Protein AF-A0A0Q4BEK5-F1 (afdb_monomer_lite)

Radius of gyration: 32.05 Å; chains: 1; bounding box: 74×58×84 Å

Secondary structure (DSSP, 8-state):
-----TTPEEPTTT--EE-TT-SB-TTT--B-S-TTHHHHHHHHHHHSS------------------PPPP-PPPPP----------SSSSSS-----

Sequence (98 aa):
MTNMHDDLVECPVCDRPIDPDATSCPTCGADFTMQGIDELERVVRTLDAPEPAEEALDASPAETPSDAPDAAPPQPVEAERPEQKKGLFSRLFGRSGR

Structure (mmCIF, N/CA/C/O backbone):
data_AF-A0A0Q4BEK5-F1
#
_entry.id   AF-A0A0Q4BEK5-F1
#
loop_
_atom_site.group_PDB
_atom_site.id
_atom_site.type_symbol
_atom_site.label_atom_id
_atom_site.label_alt_id
_atom_site.label_comp_id
_atom_site.label_asym_id
_atom_site.label_entity_id
_atom_site.label_seq_id
_atom_site.pdbx_PDB_ins_code
_atom_site.Cartn_x
_atom_site.Cartn_y
_atom_site.Cartn_z
_atom_site.occupancy
_atom_site.B_iso_or_equiv
_atom_site.auth_seq_id
_atom_site.auth_comp_id
_atom_site.auth_asym_id
_atom_site.auth_atom_id
_atom_site.pdbx_PDB_model_num
ATOM 1 N N . MET A 1 1 ? -23.220 22.451 7.438 1.00 47.12 1 MET A N 1
ATOM 2 C CA . MET A 1 1 ? -23.024 21.003 7.649 1.00 47.12 1 MET A CA 1
ATOM 3 C C . MET A 1 1 ? -22.196 20.505 6.478 1.00 47.12 1 MET A C 1
ATOM 5 O O . MET A 1 1 ? -22.749 20.006 5.513 1.00 47.12 1 MET A O 1
ATOM 9 N N . THR A 1 2 ? -20.895 20.786 6.478 1.00 54.97 2 THR A N 1
ATOM 10 C CA . THR A 1 2 ? -19.989 20.239 5.465 1.00 54.97 2 THR A CA 1
ATOM 11 C C . THR A 1 2 ? -19.558 18.875 5.971 1.00 54.97 2 THR A C 1
ATOM 13 O O . THR A 1 2 ? -18.817 18.782 6.948 1.00 54.97 2 THR A O 1
ATOM 16 N N . ASN A 1 3 ? -20.099 17.826 5.361 1.00 56.22 3 ASN A N 1
ATOM 17 C CA . ASN A 1 3 ? -19.527 16.497 5.467 1.00 56.22 3 ASN A CA 1
ATOM 18 C C . ASN A 1 3 ? -18.094 16.580 4.928 1.00 56.22 3 ASN A C 1
ATOM 20 O O . ASN A 1 3 ? -17.881 16.782 3.739 1.00 56.22 3 ASN A O 1
ATOM 24 N N . MET A 1 4 ? -17.130 16.535 5.841 1.00 57.97 4 MET A N 1
ATOM 25 C CA . MET A 1 4 ? -15.691 16.624 5.586 1.00 57.97 4 MET A CA 1
ATOM 26 C C . MET A 1 4 ? -15.033 15.290 5.979 1.00 57.97 4 MET A C 1
ATOM 28 O O . MET A 1 4 ? -13.969 15.272 6.584 1.00 57.97 4 MET A O 1
ATOM 32 N N . HIS A 1 5 ? -15.752 14.185 5.742 1.00 56.75 5 HIS A N 1
ATOM 33 C CA . HIS A 1 5 ? -15.388 12.822 6.149 1.00 56.75 5 HIS A CA 1
ATOM 34 C C . HIS A 1 5 ? -15.772 11.765 5.092 1.00 56.75 5 HIS A C 1
ATOM 36 O O . HIS A 1 5 ? -15.826 10.585 5.419 1.00 56.75 5 HIS A O 1
ATOM 42 N N . ASP A 1 6 ? -16.080 12.163 3.853 1.00 61.47 6 ASP A N 1
ATOM 43 C CA . ASP A 1 6 ? -16.544 11.230 2.811 1.00 61.47 6 ASP A CA 1
ATOM 44 C C . ASP A 1 6 ? -15.405 10.642 1.948 1.00 61.47 6 ASP A C 1
ATOM 46 O O . ASP A 1 6 ? -15.669 9.800 1.098 1.00 61.47 6 ASP A O 1
ATOM 50 N N . ASP A 1 7 ? -14.141 11.008 2.204 1.00 80.81 7 ASP A N 1
ATOM 51 C CA . ASP A 1 7 ? -12.966 10.494 1.474 1.00 80.81 7 ASP A CA 1
ATOM 52 C C . ASP A 1 7 ? -12.148 9.459 2.276 1.00 80.81 7 ASP A C 1
ATOM 54 O O . ASP A 1 7 ? -10.990 9.196 1.960 1.00 80.81 7 ASP A O 1
ATOM 58 N N . LEU A 1 8 ? -12.712 8.876 3.343 1.00 89.50 8 LEU A N 1
ATOM 59 C CA . LEU A 1 8 ? -12.029 7.811 4.086 1.00 89.50 8 LEU A CA 1
ATOM 60 C C . LEU A 1 8 ? -12.160 6.477 3.343 1.00 89.50 8 LEU A C 1
ATOM 62 O O . LEU A 1 8 ? -13.246 6.093 2.910 1.00 89.50 8 LEU A O 1
ATOM 66 N N . VAL A 1 9 ? -11.052 5.745 3.257 1.00 93.44 9 VAL A N 1
ATOM 67 C CA . VAL A 1 9 ? -10.990 4.397 2.673 1.00 93.44 9 VAL A CA 1
ATOM 68 C C . VAL A 1 9 ? -10.917 3.347 3.780 1.00 93.44 9 VAL A C 1
ATOM 70 O O . VAL A 1 9 ? -10.495 3.640 4.895 1.00 93.44 9 VAL A O 1
ATOM 73 N N . GLU A 1 10 ? -11.335 2.112 3.516 1.00 95.94 10 GLU A N 1
ATOM 74 C CA . GLU A 1 10 ? -11.261 1.034 4.509 1.00 95.94 10 GLU A CA 1
ATOM 75 C C . GLU A 1 10 ? -9.883 0.363 4.502 1.00 95.94 10 GLU A C 1
ATOM 77 O O . GLU A 1 10 ? -9.312 0.056 3.455 1.00 95.94 10 GLU A O 1
ATOM 82 N N . CYS A 1 11 ? -9.338 0.109 5.690 1.00 96.19 11 CYS A N 1
ATOM 83 C CA . CYS A 1 11 ? -8.100 -0.639 5.838 1.00 96.19 11 CYS A CA 1
ATOM 84 C C . CYS A 1 11 ? -8.313 -2.105 5.415 1.00 96.19 11 CYS A C 1
ATOM 86 O O . CYS A 1 11 ? -9.099 -2.792 6.064 1.00 96.19 11 CYS A O 1
ATOM 88 N N . PRO A 1 12 ? -7.536 -2.650 4.462 1.00 94.12 12 PRO A N 1
ATOM 89 C CA . PRO A 1 12 ? -7.723 -4.018 3.959 1.00 94.12 12 PRO A CA 1
ATOM 90 C C . PRO A 1 12 ? -7.341 -5.120 4.965 1.00 94.12 12 PRO A C 1
ATOM 92 O O . PRO A 1 12 ? -7.475 -6.304 4.672 1.00 94.12 12 PRO A O 1
ATOM 95 N N . VAL A 1 13 ? -6.803 -4.742 6.129 1.00 97.19 13 VAL A N 1
ATOM 96 C CA . VAL A 1 13 ? -6.360 -5.669 7.181 1.00 97.19 13 VAL A CA 1
ATOM 97 C C . VAL A 1 13 ? -7.361 -5.747 8.334 1.00 97.19 13 VAL A C 1
ATOM 99 O O . VAL A 1 13 ? -7.485 -6.794 8.964 1.00 97.19 13 VAL A O 1
ATOM 102 N N . CYS A 1 14 ? -8.032 -4.639 8.662 1.00 97.81 14 CYS A N 1
ATOM 103 C CA . CYS A 1 14 ? -8.873 -4.547 9.862 1.00 97.81 14 CYS A CA 1
ATOM 104 C C . CYS A 1 14 ? -10.206 -3.816 9.657 1.00 97.81 14 CYS A C 1
ATOM 106 O O . CYS A 1 14 ? -10.882 -3.521 10.644 1.00 97.81 14 CYS A O 1
ATOM 108 N N . ASP A 1 15 ? -10.545 -3.486 8.409 1.00 96.94 15 ASP A N 1
ATOM 109 C CA . ASP A 1 15 ? -11.820 -2.908 7.963 1.00 96.94 15 ASP A CA 1
ATOM 110 C C . ASP A 1 15 ? -12.198 -1.570 8.619 1.00 96.94 15 ASP A C 1
ATOM 112 O O . ASP A 1 15 ? -13.343 -1.129 8.580 1.00 96.94 15 ASP A O 1
ATOM 116 N N . ARG A 1 16 ? -11.238 -0.885 9.251 1.00 96.50 16 ARG A N 1
ATOM 117 C CA . ARG A 1 16 ? -11.465 0.449 9.817 1.00 96.50 16 ARG A CA 1
ATOM 118 C C . ARG A 1 16 ? -11.211 1.553 8.806 1.00 96.50 16 ARG A C 1
ATOM 120 O O . ARG A 1 16 ? -10.285 1.422 8.008 1.00 96.50 16 ARG A O 1
ATOM 127 N N . PRO A 1 17 ? -11.954 2.665 8.909 1.00 95.12 17 PRO A N 1
ATOM 128 C CA . PRO A 1 17 ? -11.749 3.810 8.045 1.00 95.12 17 PRO A CA 1
ATOM 129 C C . PRO A 1 17 ? -10.387 4.453 8.343 1.00 95.12 17 PRO A C 1
ATOM 131 O O . PRO A 1 17 ? -10.012 4.646 9.505 1.00 95.12 17 PRO A O 1
ATO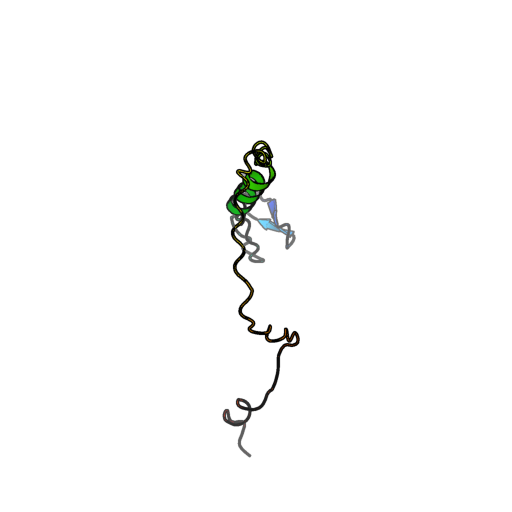M 134 N N . ILE A 1 18 ? -9.644 4.754 7.285 1.00 94.56 18 ILE A N 1
ATOM 135 C CA . ILE A 1 18 ? -8.322 5.377 7.294 1.00 94.56 18 ILE A CA 1
ATOM 136 C C . ILE A 1 18 ? -8.278 6.509 6.265 1.00 94.56 18 ILE A C 1
ATOM 138 O O . ILE A 1 18 ? -9.045 6.529 5.303 1.00 94.56 18 ILE A O 1
ATOM 142 N N . ASP A 1 19 ? -7.379 7.461 6.495 1.00 93.19 19 ASP A N 1
ATOM 143 C CA . ASP A 1 19 ? -7.078 8.514 5.530 1.00 93.19 19 ASP A CA 1
ATOM 144 C C . ASP A 1 19 ? -6.390 7.900 4.291 1.00 93.19 19 ASP A C 1
ATOM 146 O O . ASP A 1 19 ? -5.531 7.027 4.465 1.00 93.19 19 ASP A O 1
ATOM 150 N N . PRO A 1 20 ? -6.761 8.295 3.061 1.00 90.44 20 PRO A N 1
ATOM 151 C CA . PRO A 1 20 ? -6.193 7.728 1.839 1.00 90.44 20 PRO A CA 1
ATOM 152 C C . PRO A 1 20 ? -4.696 8.023 1.674 1.00 90.44 20 PRO A C 1
ATOM 154 O O . PRO A 1 20 ? -4.004 7.247 1.016 1.00 90.44 20 PRO A O 1
ATOM 157 N N . ASP A 1 21 ? -4.189 9.092 2.294 1.00 90.31 21 ASP A N 1
ATOM 158 C CA . ASP A 1 21 ? -2.772 9.461 2.267 1.00 90.31 21 ASP A C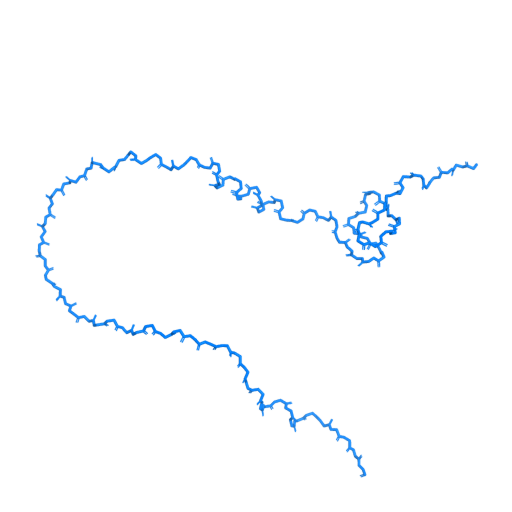A 1
ATOM 159 C C . ASP A 1 21 ? -1.993 8.881 3.468 1.00 90.31 21 ASP A C 1
ATOM 161 O O . ASP A 1 21 ? -0.785 9.106 3.610 1.00 90.31 21 ASP A O 1
ATOM 165 N N . ALA A 1 22 ? -2.647 8.119 4.355 1.00 92.62 22 ALA A N 1
ATOM 166 C CA . ALA A 1 22 ? -1.969 7.470 5.471 1.00 92.62 22 ALA A CA 1
ATOM 167 C C . ALA A 1 22 ? -0.983 6.404 4.970 1.00 92.62 22 ALA A C 1
ATOM 169 O O . ALA A 1 22 ? -1.343 5.482 4.246 1.00 92.62 22 ALA A O 1
ATOM 170 N N . THR A 1 23 ? 0.265 6.466 5.440 1.00 93.69 23 THR A N 1
ATOM 171 C CA . THR A 1 23 ? 1.293 5.452 5.140 1.00 93.69 23 THR A CA 1
ATOM 172 C C . THR A 1 23 ? 1.222 4.232 6.054 1.00 93.69 23 THR A C 1
ATOM 174 O O . THR A 1 23 ? 1.880 3.231 5.794 1.00 93.69 23 THR A O 1
ATOM 177 N N . SER A 1 24 ? 0.429 4.292 7.127 1.00 95.69 24 SER A N 1
ATOM 178 C CA . SER A 1 24 ? 0.154 3.153 8.000 1.00 95.69 24 SER A CA 1
ATOM 179 C C . SER A 1 24 ? -1.207 3.284 8.684 1.00 95.69 24 SER A C 1
ATOM 181 O O . SER A 1 24 ? -1.696 4.386 8.940 1.00 95.69 24 SER A O 1
ATOM 183 N N . CYS A 1 25 ? -1.840 2.153 8.998 1.00 96.56 25 CYS A N 1
ATOM 184 C CA . CYS A 1 25 ? -3.109 2.131 9.711 1.00 96.56 25 CYS A CA 1
ATOM 185 C C . CYS A 1 25 ? -2.894 2.464 11.197 1.00 96.56 25 CYS A C 1
ATOM 187 O O . CYS A 1 25 ? -2.237 1.692 11.900 1.00 96.56 25 CYS A O 1
ATOM 189 N N . PRO A 1 26 ? -3.540 3.507 11.745 1.00 94.94 26 PRO A N 1
ATOM 190 C CA . PRO A 1 26 ? -3.398 3.862 13.156 1.00 94.94 26 PRO A CA 1
ATOM 191 C C . PRO A 1 26 ? -4.078 2.867 14.107 1.00 94.94 26 PRO A C 1
ATOM 193 O O . PRO A 1 26 ? -3.830 2.910 15.309 1.00 94.94 26 PRO A O 1
ATOM 196 N N . THR A 1 27 ? -4.954 1.985 13.603 1.00 96.75 27 THR A N 1
ATOM 197 C CA . THR A 1 27 ? -5.592 0.963 14.447 1.00 96.75 27 THR A CA 1
ATOM 198 C C . THR A 1 27 ? -4.790 -0.332 14.510 1.00 96.75 27 THR A C 1
ATOM 200 O O . THR A 1 27 ? -4.514 -0.811 15.605 1.00 96.75 27 THR A O 1
ATOM 203 N N . CYS A 1 28 ? -4.475 -0.943 13.365 1.00 97.50 28 CYS A N 1
ATOM 204 C CA . CYS A 1 28 ? -3.824 -2.259 13.345 1.00 97.50 28 CYS A CA 1
ATOM 205 C C . CYS A 1 28 ? -2.310 -2.195 13.116 1.00 97.50 28 CYS A C 1
ATOM 207 O O . CYS A 1 28 ? -1.635 -3.202 13.304 1.00 97.50 28 CYS A O 1
ATOM 209 N N . GLY A 1 29 ? -1.776 -1.036 12.720 1.00 95.62 29 GLY A N 1
ATOM 210 C CA . GLY A 1 29 ? -0.356 -0.860 12.425 1.00 95.62 29 GLY A CA 1
ATOM 211 C C . GLY A 1 29 ? 0.086 -1.409 11.069 1.00 95.62 29 GLY A C 1
ATOM 212 O O . GLY A 1 29 ? 1.286 -1.483 10.831 1.00 95.62 29 GLY A O 1
ATOM 213 N N . ALA A 1 30 ? -0.843 -1.806 10.189 1.00 94.62 30 ALA A N 1
ATOM 214 C CA . ALA A 1 30 ? -0.506 -2.206 8.825 1.00 94.62 30 ALA A CA 1
ATOM 215 C C . ALA A 1 30 ? 0.230 -1.068 8.111 1.00 94.62 30 ALA A C 1
ATOM 217 O O . ALA A 1 30 ? -0.269 0.054 8.085 1.00 94.62 30 ALA A O 1
ATOM 218 N N . ASP A 1 31 ? 1.400 -1.362 7.557 1.00 93.81 31 ASP A N 1
ATOM 219 C CA . ASP A 1 31 ? 2.194 -0.415 6.785 1.00 93.81 31 ASP A CA 1
ATOM 220 C C . ASP A 1 31 ? 1.786 -0.486 5.307 1.00 93.81 31 ASP A C 1
ATOM 222 O O . ASP A 1 31 ? 1.617 -1.573 4.751 1.00 93.81 31 ASP A O 1
ATOM 226 N N . PHE A 1 32 ? 1.578 0.674 4.694 1.00 90.75 32 PHE A N 1
ATOM 227 C CA . PHE A 1 32 ? 1.161 0.827 3.299 1.00 90.75 32 PHE A CA 1
ATOM 228 C C . PHE A 1 32 ? 2.281 1.394 2.428 1.00 90.75 32 PHE A C 1
ATOM 230 O O . PHE A 1 32 ? 2.058 1.716 1.259 1.00 90.75 32 PHE A O 1
ATOM 237 N N . THR A 1 33 ? 3.493 1.528 2.974 1.00 87.81 33 THR A N 1
ATOM 238 C CA . THR A 1 33 ? 4.640 1.873 2.147 1.00 87.81 33 THR A CA 1
ATOM 239 C C . THR A 1 33 ? 4.930 0.695 1.229 1.00 87.81 33 THR A C 1
ATOM 241 O O . THR A 1 33 ? 4.968 -0.466 1.639 1.00 87.81 33 THR A O 1
ATOM 244 N N . MET A 1 34 ? 5.095 0.978 -0.057 1.00 80.00 34 MET A N 1
ATOM 245 C CA . MET A 1 34 ? 5.463 -0.057 -1.006 1.00 80.00 34 MET A CA 1
ATOM 246 C C . MET A 1 34 ? 6.938 -0.407 -0.796 1.00 80.00 34 MET A C 1
ATOM 248 O O . MET A 1 34 ? 7.834 0.242 -1.330 1.00 80.00 34 MET A O 1
ATOM 252 N N . GLN A 1 35 ? 7.194 -1.419 0.030 1.00 81.81 35 GLN A N 1
ATOM 253 C CA . GLN A 1 35 ? 8.530 -1.975 0.228 1.00 81.81 35 GLN A CA 1
ATOM 254 C C . GLN A 1 35 ? 8.821 -3.030 -0.846 1.00 81.81 35 GLN A C 1
ATOM 256 O O . GLN A 1 35 ? 7.939 -3.790 -1.238 1.00 81.81 35 GLN A O 1
ATOM 261 N N . GLY A 1 36 ? 10.062 -3.076 -1.336 1.00 85.31 36 GLY A N 1
ATOM 262 C CA . GLY A 1 36 ? 10.501 -4.076 -2.317 1.00 85.31 36 GLY A CA 1
ATOM 263 C C . GLY A 1 36 ? 10.288 -3.702 -3.788 1.00 85.31 36 GLY A C 1
ATOM 264 O O . GLY A 1 36 ? 10.606 -4.515 -4.651 1.00 85.31 36 GLY A O 1
ATOM 265 N N . ILE A 1 37 ? 9.820 -2.488 -4.106 1.00 89.44 37 ILE A N 1
ATOM 266 C CA . ILE A 1 37 ? 9.678 -2.042 -5.507 1.00 89.44 37 ILE A CA 1
ATOM 267 C C . ILE A 1 37 ? 11.044 -1.960 -6.199 1.00 89.44 37 ILE A C 1
ATOM 269 O O . ILE A 1 37 ? 11.186 -2.441 -7.317 1.00 89.44 37 ILE A O 1
ATOM 273 N N . ASP A 1 38 ? 12.067 -1.427 -5.521 1.00 89.69 38 ASP A N 1
ATOM 274 C CA . ASP A 1 38 ? 13.432 -1.345 -6.065 1.00 89.69 38 ASP A CA 1
ATOM 275 C C . ASP A 1 38 ? 14.045 -2.733 -6.307 1.00 89.69 38 ASP A C 1
ATOM 277 O O . ASP A 1 38 ? 14.808 -2.955 -7.250 1.00 89.69 38 ASP A O 1
ATOM 281 N N . GLU A 1 39 ? 13.729 -3.689 -5.432 1.00 91.38 39 GLU A N 1
ATOM 282 C CA . GLU A 1 39 ? 14.164 -5.075 -5.582 1.00 91.38 39 GLU A CA 1
ATOM 283 C C . GLU A 1 39 ? 13.445 -5.744 -6.752 1.00 91.38 39 GLU A C 1
ATOM 285 O O . GLU A 1 39 ? 14.098 -6.369 -7.589 1.00 91.38 39 GLU A O 1
ATOM 290 N N . LEU A 1 40 ? 12.132 -5.540 -6.862 1.00 92.81 40 LEU A N 1
ATOM 291 C CA . LEU A 1 40 ? 11.335 -6.023 -7.981 1.00 92.81 40 LEU A CA 1
ATOM 292 C C . LEU A 1 40 ? 11.835 -5.447 -9.312 1.00 92.81 40 LEU A C 1
ATOM 294 O O . LEU A 1 40 ? 12.010 -6.199 -10.266 1.00 92.81 40 LEU A O 1
ATOM 298 N N . GLU A 1 41 ? 12.150 -4.151 -9.373 1.00 94.25 41 GLU A N 1
ATOM 299 C CA . GLU A 1 41 ? 12.711 -3.518 -10.571 1.00 94.25 41 GLU A CA 1
ATOM 300 C C .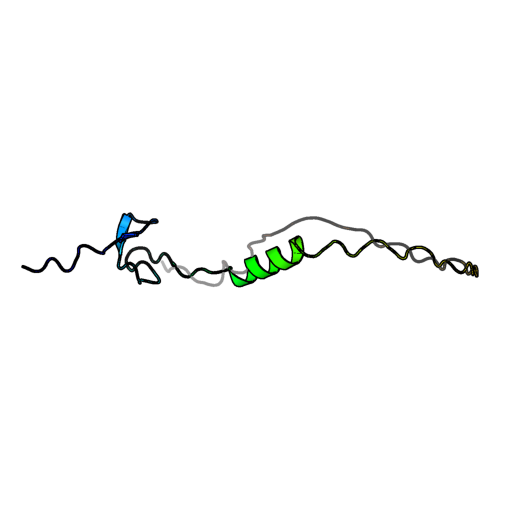 GLU A 1 41 ? 14.067 -4.132 -10.955 1.00 94.25 41 GLU A C 1
ATOM 302 O O . GLU A 1 41 ? 14.335 -4.382 -12.133 1.00 94.25 41 GLU A O 1
ATOM 307 N N . ARG A 1 42 ? 14.919 -4.446 -9.972 1.00 94.50 42 ARG A N 1
ATOM 308 C CA . ARG A 1 42 ? 16.188 -5.147 -10.221 1.00 94.50 42 ARG A CA 1
ATOM 309 C C . ARG A 1 42 ? 15.963 -6.551 -10.789 1.00 94.50 42 ARG A C 1
ATOM 311 O O . ARG A 1 42 ? 16.672 -6.948 -11.715 1.00 94.50 42 ARG A O 1
ATOM 318 N N . VAL A 1 43 ? 15.001 -7.296 -10.246 1.00 95.00 43 VAL A N 1
ATOM 319 C CA . VAL A 1 43 ? 14.668 -8.645 -10.727 1.00 95.00 43 VAL A CA 1
ATOM 320 C C . VAL A 1 43 ? 14.155 -8.583 -12.163 1.00 95.00 43 VAL A C 1
ATOM 322 O O . VAL A 1 43 ? 14.666 -9.313 -13.008 1.00 95.00 43 VAL A O 1
ATOM 325 N N . VAL A 1 44 ? 13.231 -7.665 -12.463 1.00 95.31 44 VAL A N 1
ATOM 326 C CA . VAL A 1 44 ? 12.702 -7.450 -13.822 1.00 95.31 44 VAL A CA 1
ATOM 327 C C . VAL A 1 44 ? 13.838 -7.193 -14.811 1.00 95.31 44 VAL A C 1
ATOM 329 O O . VAL A 1 44 ? 13.957 -7.905 -15.801 1.00 95.31 44 VAL A O 1
ATOM 332 N N . ARG A 1 45 ? 14.763 -6.278 -14.494 1.00 92.56 45 ARG A N 1
ATOM 333 C CA . ARG A 1 45 ? 15.936 -6.005 -15.349 1.00 92.56 45 ARG A CA 1
ATOM 334 C C . ARG A 1 45 ? 16.820 -7.229 -15.595 1.00 92.56 45 ARG A C 1
ATOM 336 O O . ARG A 1 45 ? 17.493 -7.284 -16.615 1.00 92.56 45 ARG A O 1
ATOM 343 N N . THR A 1 46 ? 16.861 -8.168 -14.654 1.00 91.81 46 THR A N 1
ATOM 344 C CA . THR A 1 46 ? 17.663 -9.393 -14.778 1.00 91.81 46 THR A CA 1
ATOM 345 C C . THR A 1 46 ? 16.968 -10.422 -15.668 1.00 91.81 46 THR A C 1
ATOM 347 O O . THR A 1 46 ? 17.638 -11.110 -16.425 1.00 91.81 46 THR A O 1
ATOM 350 N N . LEU A 1 47 ? 15.638 -10.515 -15.594 1.00 92.25 47 LEU A N 1
ATOM 351 C CA . LEU A 1 47 ? 14.839 -11.433 -16.412 1.00 92.25 47 LEU A CA 1
ATOM 352 C C . LEU A 1 47 ? 14.685 -10.948 -17.860 1.00 92.25 47 LEU A C 1
ATOM 354 O O . LEU A 1 47 ? 14.679 -11.765 -18.773 1.00 92.25 47 LEU A O 1
ATOM 358 N N . ASP A 1 48 ? 14.571 -9.633 -18.064 1.00 92.38 48 ASP A N 1
ATOM 359 C CA . ASP A 1 48 ? 14.504 -9.008 -19.393 1.00 92.38 48 ASP A CA 1
ATOM 360 C C . ASP A 1 48 ? 15.885 -8.816 -20.040 1.00 92.38 48 ASP A C 1
ATOM 362 O O . ASP A 1 48 ? 15.974 -8.403 -21.200 1.00 92.38 48 ASP A O 1
ATOM 366 N N . ALA A 1 49 ? 16.977 -9.084 -19.313 1.00 83.31 49 ALA A N 1
ATOM 367 C CA . ALA A 1 49 ? 18.301 -9.074 -19.912 1.00 83.31 49 ALA A CA 1
ATOM 368 C C . ALA A 1 49 ? 18.329 -10.131 -21.026 1.00 83.31 49 ALA A C 1
ATOM 370 O O . ALA A 1 49 ? 17.998 -11.289 -20.764 1.00 83.31 49 ALA A O 1
ATOM 371 N N . PRO A 1 50 ? 18.707 -9.768 -22.265 1.00 71.75 50 PRO A N 1
ATOM 372 C CA . PRO A 1 50 ? 18.876 -10.768 -23.300 1.00 71.75 50 PRO A CA 1
ATOM 373 C C . PRO A 1 50 ? 19.929 -11.760 -22.805 1.00 71.75 50 PRO A C 1
ATOM 375 O O . PRO A 1 50 ? 21.018 -11.338 -22.403 1.00 71.75 50 PRO A O 1
ATOM 378 N N . GLU A 1 51 ? 19.591 -13.053 -22.814 1.00 61.31 51 GLU A N 1
ATOM 379 C CA . GLU A 1 51 ? 20.566 -14.134 -22.657 1.00 61.31 51 GLU A CA 1
ATOM 380 C C . GLU A 1 51 ? 21.772 -13.752 -23.528 1.00 61.31 51 GLU A C 1
ATOM 382 O O . GLU A 1 51 ? 21.574 -13.450 -24.714 1.00 61.31 51 GLU A O 1
ATOM 387 N N . PRO A 1 52 ? 22.984 -13.610 -22.953 1.00 59.47 52 PRO A N 1
ATOM 388 C CA . PRO A 1 52 ? 24.128 -13.147 -23.714 1.00 59.47 52 PRO A CA 1
ATOM 389 C C . PRO A 1 52 ? 24.268 -14.083 -24.901 1.00 59.47 52 PRO A C 1
ATOM 391 O O . PRO A 1 52 ? 24.447 -15.284 -24.706 1.00 59.47 52 PRO A O 1
ATOM 394 N N . ALA A 1 53 ? 24.113 -13.517 -26.102 1.00 52.75 53 ALA A N 1
ATOM 395 C CA . ALA A 1 53 ? 24.180 -14.246 -27.351 1.00 52.75 53 ALA A CA 1
ATOM 396 C C . ALA A 1 53 ? 25.375 -15.196 -27.281 1.00 52.75 53 ALA A C 1
ATOM 398 O O . ALA A 1 53 ? 26.527 -14.779 -27.154 1.00 52.75 53 ALA A O 1
ATOM 399 N N . GLU A 1 54 ? 25.058 -16.478 -27.309 1.00 58.28 54 GLU A N 1
ATOM 400 C CA . GLU A 1 54 ? 25.935 -17.640 -27.313 1.00 58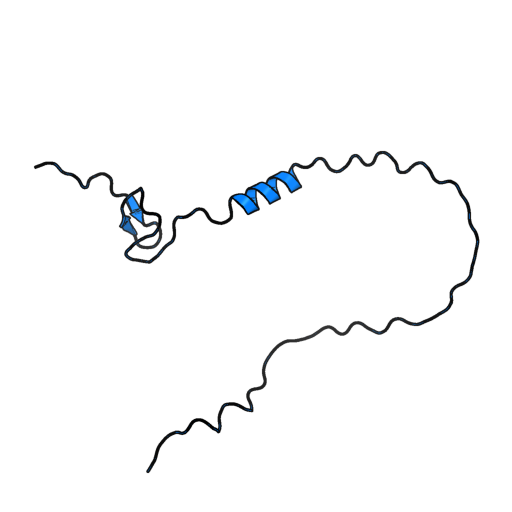.28 54 GLU A CA 1
ATOM 401 C C . GLU A 1 54 ? 26.786 -17.733 -28.600 1.00 58.28 54 GLU A C 1
ATOM 403 O O . GLU A 1 54 ? 27.067 -18.809 -29.119 1.00 58.28 54 GLU A O 1
ATOM 408 N N . GLU A 1 55 ? 27.243 -16.591 -29.117 1.00 55.62 55 GLU A N 1
ATOM 409 C CA . GLU A 1 55 ? 28.108 -16.450 -30.283 1.00 55.62 55 GLU A CA 1
ATOM 410 C C . GLU A 1 55 ? 29.505 -15.990 -29.846 1.00 55.62 55 GLU A C 1
ATOM 412 O O . GLU A 1 55 ? 29.846 -14.812 -29.923 1.00 55.62 55 GLU A O 1
ATOM 417 N N . ALA A 1 56 ? 30.305 -16.944 -29.358 1.00 52.69 56 ALA A N 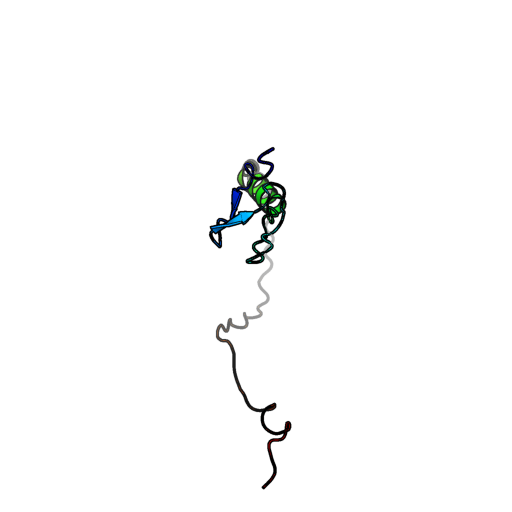1
ATOM 418 C CA . ALA A 1 56 ? 31.740 -17.083 -29.665 1.00 52.69 56 ALA A CA 1
ATOM 419 C C . ALA A 1 56 ? 32.368 -18.256 -28.882 1.00 52.69 56 ALA A C 1
ATOM 421 O O . ALA A 1 56 ? 33.376 -18.105 -28.195 1.00 52.69 56 ALA A O 1
ATOM 422 N N . LEU A 1 57 ? 31.796 -19.454 -29.009 1.00 53.44 57 LEU A N 1
ATOM 423 C CA . LEU A 1 57 ? 32.529 -20.708 -28.802 1.00 53.44 57 LEU A CA 1
ATOM 424 C C . LEU A 1 57 ? 32.958 -21.261 -30.169 1.00 53.44 57 LEU A C 1
ATOM 426 O O . LEU A 1 57 ? 32.533 -22.329 -30.582 1.00 53.44 57 LEU A O 1
ATOM 430 N N . ASP A 1 58 ? 33.803 -20.511 -30.878 1.00 53.88 58 ASP A N 1
ATOM 431 C CA . ASP A 1 58 ? 34.720 -21.092 -31.864 1.00 53.88 58 ASP A CA 1
ATOM 432 C C . ASP A 1 58 ? 35.998 -20.247 -31.945 1.00 53.88 58 ASP A C 1
ATOM 434 O O . ASP A 1 58 ? 36.174 -19.364 -32.781 1.00 53.88 58 ASP A O 1
ATOM 438 N N . ALA A 1 59 ? 36.875 -20.479 -30.975 1.00 50.16 59 ALA A N 1
ATOM 439 C CA . ALA A 1 59 ? 38.308 -20.304 -31.138 1.00 50.16 59 ALA A CA 1
ATOM 440 C C . ALA A 1 59 ? 38.988 -21.232 -30.130 1.00 50.16 59 ALA A C 1
ATOM 442 O O . ALA A 1 59 ? 39.401 -20.826 -29.045 1.00 50.16 59 ALA A O 1
ATOM 443 N N . SER A 1 60 ? 39.056 -22.511 -30.488 1.00 53.66 60 SER A N 1
ATOM 444 C CA . SER A 1 60 ? 40.006 -23.442 -29.890 1.00 53.66 60 SER A CA 1
ATOM 445 C C . SER A 1 60 ? 41.313 -23.358 -30.685 1.00 53.66 60 SER A C 1
ATOM 447 O O . SER A 1 60 ? 41.355 -23.844 -31.816 1.00 53.66 60 SER A O 1
ATOM 449 N N . PRO A 1 61 ? 42.405 -22.782 -30.154 1.00 47.44 61 PRO A N 1
ATOM 450 C CA . PRO A 1 61 ? 43.723 -23.255 -30.512 1.00 47.44 61 PRO A CA 1
ATOM 451 C C . PRO A 1 61 ? 43.998 -24.497 -29.664 1.00 47.44 61 PRO A C 1
ATOM 453 O O . PRO A 1 61 ? 44.100 -24.439 -28.438 1.00 47.44 61 PRO A O 1
ATOM 456 N N . ALA A 1 62 ? 44.077 -25.635 -30.343 1.00 54.50 62 ALA A N 1
ATOM 457 C CA . ALA A 1 62 ? 44.605 -26.865 -29.792 1.00 54.50 62 ALA A CA 1
ATOM 458 C C . ALA A 1 62 ? 46.048 -26.642 -29.327 1.00 54.50 62 ALA A C 1
ATOM 460 O O . ALA A 1 62 ? 46.918 -26.485 -30.168 1.00 54.50 62 ALA A O 1
ATOM 461 N N . GLU A 1 63 ? 46.301 -26.682 -28.020 1.00 53.34 63 GLU A N 1
ATOM 462 C CA . GLU A 1 63 ? 47.639 -26.897 -27.461 1.00 53.34 63 GLU A CA 1
ATOM 463 C C . GLU A 1 63 ? 47.484 -27.717 -26.170 1.00 53.34 63 GLU A C 1
ATOM 465 O O . GLU A 1 63 ? 47.207 -27.197 -25.089 1.00 53.34 63 GLU A O 1
ATOM 470 N N . THR A 1 64 ? 47.638 -29.036 -26.279 1.00 45.06 64 THR A N 1
ATOM 471 C CA . THR A 1 64 ? 47.966 -29.884 -25.129 1.00 45.06 64 THR A CA 1
ATOM 472 C C . THR A 1 64 ? 49.422 -29.638 -24.739 1.00 45.06 64 THR A C 1
ATOM 474 O O . THR A 1 64 ? 50.300 -29.778 -25.593 1.00 45.06 64 THR A O 1
ATOM 477 N N . PRO A 1 65 ? 49.709 -29.430 -23.449 1.00 50.94 65 PRO A N 1
ATOM 478 C CA . PRO A 1 65 ? 50.672 -30.324 -22.822 1.00 50.94 65 PRO A CA 1
ATOM 479 C C . PRO A 1 65 ? 50.058 -31.060 -21.635 1.00 50.94 65 PRO A C 1
ATOM 481 O O . PRO A 1 65 ? 49.539 -30.483 -20.685 1.00 50.94 65 PRO A O 1
ATOM 484 N N . SER A 1 66 ? 50.171 -32.377 -21.746 1.00 59.12 66 SER A N 1
ATOM 485 C CA . SER A 1 66 ? 50.151 -33.358 -20.675 1.00 59.12 66 SER A CA 1
ATOM 486 C C . SER A 1 66 ? 51.076 -32.945 -19.528 1.00 59.12 66 SER A C 1
ATOM 488 O O . SER A 1 66 ? 52.289 -32.945 -19.718 1.00 59.12 66 SER A O 1
ATOM 490 N N . ASP A 1 67 ? 50.528 -32.728 -18.336 1.00 57.78 67 ASP A N 1
ATOM 491 C CA . ASP A 1 67 ? 51.242 -33.021 -17.094 1.00 57.78 67 ASP A CA 1
ATOM 492 C C . ASP A 1 67 ? 50.279 -33.702 -16.112 1.00 57.78 67 ASP A C 1
ATOM 494 O O . ASP A 1 67 ? 49.094 -33.375 -16.030 1.00 57.78 67 ASP A O 1
ATOM 498 N N . ALA A 1 68 ? 50.768 -34.769 -15.498 1.00 60.34 68 ALA A N 1
ATOM 499 C CA . ALA A 1 68 ? 49.997 -35.822 -14.850 1.00 60.34 68 ALA A CA 1
ATOM 500 C C . ALA A 1 68 ? 49.459 -35.395 -13.459 1.00 60.34 68 ALA A C 1
ATOM 502 O O . ALA A 1 68 ? 49.883 -34.374 -12.919 1.00 60.34 68 ALA A O 1
ATOM 503 N N . PRO A 1 69 ? 48.520 -36.155 -12.854 1.00 55.25 69 PRO A N 1
ATOM 504 C CA . PRO A 1 69 ? 47.814 -35.737 -11.646 1.00 55.25 69 PRO A CA 1
ATOM 505 C C . PRO A 1 69 ? 48.632 -36.016 -10.379 1.00 55.25 69 PRO A C 1
ATOM 507 O O . PRO A 1 69 ? 48.970 -37.169 -10.107 1.00 55.25 69 PRO A O 1
ATOM 510 N N . ASP A 1 70 ? 48.873 -34.989 -9.561 1.00 51.06 70 ASP A N 1
ATOM 511 C CA . ASP A 1 70 ? 49.252 -35.204 -8.163 1.00 51.06 70 ASP A CA 1
ATOM 512 C C . ASP A 1 70 ? 47.985 -35.341 -7.314 1.00 51.06 70 ASP A C 1
ATOM 514 O O . ASP A 1 70 ? 47.119 -34.465 -7.247 1.00 51.06 70 ASP A O 1
ATOM 518 N N . ALA A 1 71 ? 47.848 -36.532 -6.750 1.00 53.78 71 ALA A N 1
ATOM 519 C CA . ALA A 1 71 ? 46.706 -36.979 -5.991 1.00 53.78 71 ALA A CA 1
ATOM 520 C C . ALA A 1 71 ? 46.661 -36.331 -4.600 1.00 53.78 71 ALA A C 1
ATOM 522 O O . ALA A 1 71 ? 47.553 -36.540 -3.781 1.00 53.78 71 ALA A O 1
ATOM 523 N N . ALA A 1 72 ? 45.535 -35.702 -4.264 1.00 59.19 72 ALA A N 1
ATOM 524 C CA . ALA A 1 72 ? 45.080 -35.608 -2.879 1.00 59.19 72 ALA A CA 1
ATOM 525 C C . ALA A 1 72 ? 43.552 -35.829 -2.825 1.00 59.19 72 ALA A C 1
ATOM 527 O O . ALA A 1 72 ? 42.818 -35.170 -3.563 1.00 59.19 72 ALA A O 1
ATOM 528 N N . PRO A 1 73 ? 43.056 -36.793 -2.023 1.00 66.12 73 PRO A N 1
ATOM 529 C CA . PRO A 1 73 ? 41.665 -37.249 -2.064 1.00 66.12 73 PRO A CA 1
ATOM 530 C C . PRO A 1 73 ? 40.655 -36.224 -1.508 1.00 66.12 73 PRO A C 1
ATOM 532 O O . PRO A 1 73 ? 41.014 -35.394 -0.668 1.00 66.12 73 PRO A O 1
ATOM 535 N N . PRO A 1 74 ? 39.372 -36.316 -1.918 1.00 54.44 74 PRO A N 1
ATOM 536 C CA . PRO A 1 74 ? 38.298 -35.468 -1.412 1.00 54.44 74 PRO A CA 1
ATOM 537 C C . PRO A 1 74 ? 37.941 -35.852 0.026 1.00 54.44 74 PRO A C 1
ATOM 539 O O . PRO A 1 74 ? 37.686 -37.021 0.317 1.00 54.44 74 PRO A O 1
ATOM 542 N N . GLN A 1 75 ? 37.881 -34.865 0.922 1.00 54.47 75 GLN A N 1
ATOM 543 C CA . GLN A 1 75 ? 37.252 -35.070 2.224 1.00 54.47 75 GLN A CA 1
ATOM 544 C C . GLN A 1 75 ? 35.723 -34.955 2.079 1.00 54.47 75 GLN A C 1
ATOM 546 O O . GLN A 1 75 ? 35.243 -34.092 1.337 1.00 54.47 75 GLN A O 1
ATOM 551 N N . PRO A 1 76 ? 34.969 -35.851 2.734 1.00 47.22 76 PRO A N 1
ATOM 552 C CA . PRO A 1 76 ? 33.563 -36.102 2.461 1.00 47.22 76 PRO A CA 1
ATOM 553 C C . PRO A 1 76 ? 32.634 -34.989 2.948 1.00 47.22 76 PRO A C 1
ATOM 555 O O . PRO A 1 76 ? 32.850 -34.342 3.970 1.00 47.22 76 PRO A O 1
ATOM 558 N N . VAL A 1 77 ? 31.549 -34.845 2.193 1.00 52.84 77 VAL A N 1
ATOM 559 C CA . VAL A 1 77 ? 30.300 -34.205 2.591 1.00 52.84 77 VAL A CA 1
ATOM 560 C C . VAL A 1 77 ? 29.738 -34.872 3.848 1.00 52.84 77 VAL A C 1
ATOM 562 O O . VAL A 1 77 ? 29.525 -36.080 3.861 1.00 52.84 77 VAL A O 1
ATOM 565 N N . GLU A 1 78 ? 29.413 -34.085 4.870 1.00 48.47 78 GLU A N 1
ATOM 566 C CA . GLU A 1 78 ? 28.425 -34.488 5.869 1.00 48.47 78 GLU A CA 1
ATOM 567 C C . GLU A 1 78 ? 27.366 -33.397 5.975 1.00 48.47 78 GLU A C 1
ATOM 569 O O . GLU A 1 78 ? 27.588 -32.277 6.435 1.00 48.47 78 GLU A O 1
ATOM 574 N N . ALA A 1 79 ? 26.201 -33.758 5.455 1.00 45.25 79 ALA A N 1
ATOM 575 C CA . ALA A 1 79 ? 24.947 -33.125 5.762 1.00 45.25 79 ALA A CA 1
ATOM 576 C C . ALA A 1 79 ? 24.556 -33.403 7.229 1.00 45.25 79 ALA A C 1
ATOM 578 O O . ALA A 1 79 ? 25.008 -34.362 7.846 1.00 45.25 79 ALA A O 1
ATOM 579 N N . GLU A 1 80 ? 23.596 -32.604 7.693 1.00 41.88 80 GLU A N 1
ATOM 580 C CA . GLU A 1 80 ? 22.594 -32.937 8.718 1.00 41.88 80 GLU A CA 1
ATOM 581 C C . GLU A 1 80 ? 22.772 -32.378 10.147 1.00 41.88 80 GLU A C 1
ATOM 583 O O . GLU A 1 80 ? 23.381 -32.960 11.038 1.00 41.88 80 GLU A O 1
ATOM 588 N N . ARG A 1 81 ? 21.986 -31.314 10.372 1.00 47.91 81 ARG A N 1
ATOM 589 C CA . ARG A 1 81 ? 20.882 -31.185 11.353 1.00 47.91 81 ARG A CA 1
ATOM 590 C C . ARG A 1 81 ? 21.011 -30.142 12.478 1.00 47.91 81 ARG A C 1
ATOM 592 O O . ARG A 1 81 ? 22.082 -29.920 13.031 1.00 47.91 81 ARG A O 1
ATOM 599 N N . PRO A 1 82 ? 19.867 -29.512 12.828 1.00 50.41 82 PRO A N 1
ATOM 600 C CA . PRO A 1 82 ? 19.785 -28.306 13.630 1.00 50.41 82 PRO A CA 1
ATOM 601 C C . PRO A 1 82 ? 19.567 -28.603 15.120 1.00 50.41 82 PRO A C 1
ATOM 603 O O . PRO A 1 82 ? 19.150 -29.692 15.506 1.00 50.41 82 PRO A O 1
ATOM 606 N N . GLU A 1 83 ? 19.742 -27.535 15.895 1.00 52.34 83 GLU A N 1
ATOM 607 C CA . GLU A 1 83 ? 19.053 -27.213 17.145 1.00 52.34 83 GLU A CA 1
ATOM 608 C C . GLU A 1 83 ? 19.202 -28.151 18.363 1.00 52.34 83 GLU A C 1
ATOM 610 O O . GLU A 1 83 ? 18.999 -29.361 18.344 1.00 52.34 83 GLU A O 1
ATOM 615 N N . GLN A 1 84 ? 19.345 -27.475 19.507 1.00 53.59 84 GLN A N 1
ATOM 616 C CA . GLN A 1 84 ? 18.713 -27.849 20.770 1.00 53.59 84 GLN A CA 1
ATOM 617 C C . GLN A 1 84 ? 19.505 -28.781 21.700 1.00 53.59 84 GLN A C 1
ATOM 619 O O . GLN A 1 84 ? 19.278 -29.989 21.770 1.00 53.59 84 GLN A O 1
ATOM 624 N N . LYS A 1 85 ? 20.250 -28.179 22.640 1.00 47.31 85 LYS A N 1
ATOM 625 C CA . LYS A 1 85 ? 20.202 -28.686 24.020 1.00 47.31 85 LYS A CA 1
ATOM 626 C C . LYS A 1 85 ? 20.428 -27.625 25.102 1.00 47.31 85 LYS A C 1
ATOM 628 O O . LYS A 1 85 ? 21.525 -27.424 25.602 1.00 47.31 85 LYS A O 1
ATOM 633 N N . LYS A 1 86 ? 19.319 -26.979 25.494 1.00 56.00 86 LYS A N 1
ATOM 634 C CA . LYS A 1 86 ? 18.786 -26.988 26.875 1.00 56.00 86 LYS A CA 1
ATOM 635 C C . LYS A 1 86 ? 19.755 -27.616 27.890 1.00 56.00 86 LYS A C 1
ATOM 637 O O . LYS A 1 86 ? 19.884 -28.836 27.942 1.00 56.00 86 LYS A O 1
ATOM 642 N N . GLY A 1 87 ? 20.394 -26.787 28.715 1.00 55.00 87 GLY A N 1
ATOM 643 C CA . GLY A 1 87 ? 21.218 -27.301 29.810 1.00 55.00 87 GLY A CA 1
ATOM 644 C C . GLY A 1 87 ? 21.886 -26.276 30.722 1.00 55.00 87 GLY A C 1
ATOM 645 O O . GLY A 1 87 ? 22.170 -26.625 31.862 1.00 55.00 87 GLY A O 1
ATOM 646 N N . LEU A 1 88 ? 22.107 -25.031 30.279 1.00 59.19 88 LEU A N 1
ATOM 647 C CA . LEU A 1 88 ? 22.985 -24.121 31.034 1.00 59.19 88 LEU A CA 1
ATOM 648 C C . LEU A 1 88 ? 22.299 -22.909 31.688 1.00 59.19 88 LEU A C 1
ATOM 650 O O . LEU A 1 88 ? 22.788 -22.423 32.700 1.00 59.19 88 LEU A O 1
ATOM 654 N N . PHE A 1 89 ? 21.139 -22.458 31.198 1.00 57.50 89 PHE A N 1
ATOM 655 C CA . PHE A 1 89 ? 20.505 -21.220 31.688 1.00 57.50 89 PHE A CA 1
ATOM 656 C C . PHE A 1 89 ? 19.361 -21.399 32.705 1.00 57.50 89 PHE A C 1
ATOM 658 O O . PHE A 1 89 ? 18.826 -20.410 33.195 1.00 57.50 89 PHE A O 1
ATOM 665 N N . SER A 1 90 ? 18.998 -22.625 33.099 1.00 59.22 90 SER A N 1
ATOM 666 C CA . SER A 1 90 ? 17.819 -22.863 33.963 1.00 59.22 90 SER A CA 1
ATOM 667 C C . SER A 1 90 ? 18.113 -23.093 35.451 1.00 59.22 90 SER A C 1
ATOM 669 O O . SER A 1 90 ? 17.240 -23.589 36.158 1.00 59.22 90 SER A O 1
ATOM 671 N N . ARG A 1 91 ? 19.313 -22.776 35.963 1.00 60.53 91 ARG A N 1
ATOM 672 C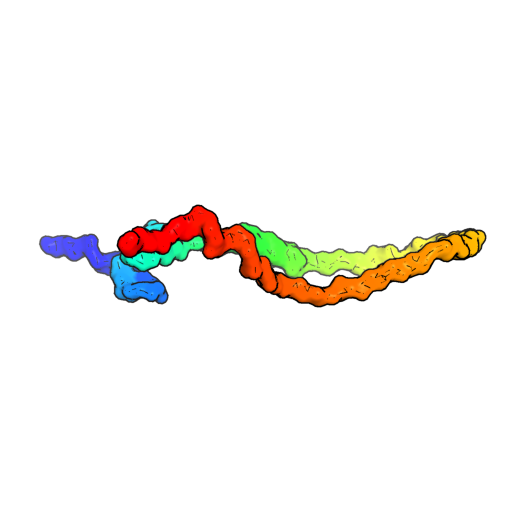 CA . ARG A 1 91 ? 19.625 -22.989 37.398 1.00 60.53 91 ARG A CA 1
ATOM 673 C C . ARG A 1 91 ? 20.178 -21.776 38.149 1.00 60.53 91 ARG A C 1
ATOM 675 O O . ARG A 1 91 ? 20.418 -21.908 39.342 1.00 60.53 91 ARG A O 1
ATOM 682 N N . LEU A 1 92 ? 20.344 -20.613 37.507 1.00 63.22 92 LEU A N 1
ATOM 683 C CA . LEU A 1 92 ? 20.912 -19.423 38.168 1.00 63.22 92 LEU A CA 1
ATOM 684 C C . LEU A 1 92 ? 19.932 -18.267 38.431 1.00 63.22 92 LEU A C 1
ATOM 686 O O . LEU A 1 92 ? 20.274 -17.381 39.207 1.00 63.22 92 LEU A O 1
ATOM 690 N N . PHE A 1 93 ? 18.714 -18.278 37.881 1.00 59.84 93 PHE A N 1
ATOM 691 C CA . PHE A 1 93 ? 17.715 -17.244 38.183 1.00 59.84 93 PHE A CA 1
ATOM 692 C C . PHE A 1 93 ? 16.631 -17.791 39.106 1.00 59.84 93 PHE A C 1
ATOM 694 O O . PHE A 1 93 ? 15.836 -18.655 38.743 1.00 59.84 93 PHE A O 1
ATOM 701 N N . GLY A 1 94 ? 16.698 -17.309 40.345 1.00 57.09 94 GLY A N 1
ATOM 702 C CA . GLY A 1 94 ? 16.005 -17.819 41.510 1.00 57.09 94 GLY A CA 1
ATOM 703 C C . GLY A 1 94 ? 14.484 -17.844 41.419 1.00 57.09 94 GLY A C 1
ATOM 704 O O . GLY A 1 94 ? 13.838 -17.010 40.787 1.00 57.09 94 GLY A O 1
ATOM 705 N N . ARG A 1 95 ? 13.914 -18.797 42.158 1.00 53.72 95 ARG A N 1
ATOM 706 C CA . ARG A 1 95 ? 12.502 -18.789 42.518 1.00 53.72 95 ARG A CA 1
ATOM 707 C C . ARG A 1 95 ? 12.300 -19.347 43.929 1.00 53.72 95 ARG A C 1
ATOM 709 O O . ARG A 1 95 ? 12.321 -20.552 44.142 1.00 53.72 95 ARG A O 1
ATOM 716 N N . SER A 1 96 ? 12.059 -18.389 44.822 1.00 46.72 96 SER A N 1
ATOM 717 C CA . SER A 1 96 ? 11.070 -18.397 45.907 1.00 46.72 96 SER A CA 1
ATOM 718 C C . SER A 1 96 ? 11.372 -19.156 47.196 1.00 46.72 96 SER A C 1
ATOM 720 O O . SER A 1 96 ? 11.483 -20.377 47.236 1.00 46.72 96 SER A O 1
ATOM 722 N N . GLY A 1 97 ? 11.399 -18.363 48.269 1.00 54.84 97 GLY A N 1
ATOM 723 C CA . GLY A 1 97 ? 11.416 -18.813 49.645 1.00 54.84 97 GLY A CA 1
ATOM 724 C C . GLY A 1 97 ? 10.194 -19.630 50.052 1.00 54.84 97 GLY A C 1
ATOM 725 O O . GLY A 1 97 ? 9.134 -19.614 49.418 1.00 54.84 97 GLY A O 1
ATOM 726 N N . ARG A 1 98 ? 10.408 -20.335 51.153 1.00 54.75 98 ARG A N 1
ATOM 727 C CA . ARG A 1 98 ? 9.418 -20.937 52.027 1.00 54.75 98 ARG A CA 1
ATOM 728 C C . ARG A 1 98 ? 9.893 -20.684 53.452 1.00 54.75 98 ARG A C 1
ATOM 730 O O . ARG A 1 98 ? 11.131 -20.694 53.638 1.00 54.75 98 ARG A O 1
#

Foldseek 3Di:
DDPPPPQWDADPPPRDTDHPPDQADPPPGRGNPPPCPVVVVVVVCVVPPPPPPPPDPPDDPDDDDDDDDDDDDDDDDDDDDDDDDDDDPPPPDDDDDD

pLDDT: mean 71.22, std 19.42, range [41.88, 97.81]